Protein AF-A0A7R9WF39-F1 (afdb_monomer)

pLDDT: mean 88.87, std 10.2, range [50.66, 98.06]

Mean predicted aligned error: 10.52 Å

Solvent-accessible surface area (backbone atoms only — not comparable to full-atom values): 7631 Å² total; per-residue (Å²): 135,90,85,86,90,84,76,74,88,90,72,52,64,68,61,54,52,49,53,51,51,55,51,49,37,63,77,70,66,66,71,66,61,27,77,42,81,40,86,25,91,91,43,73,93,52,62,42,78,43,85,36,60,61,71,44,53,62,52,52,52,54,51,52,55,50,49,54,57,50,48,70,53,51,52,59,54,55,60,69,29,67,70,46,48,50,53,50,54,50,53,53,48,53,53,50,50,54,52,48,53,52,48,52,51,53,39,54,55,32,47,79,72,77,40,73,72,46,86,48,103,90,47,82,49,124

Secondary structure (DSSP, 8-state):
--------TTS-HHHHHHHHHHHHHHHTT--PPEEEEE--TT-TTSPEEEEE-TTHHHHHHHHHHHHHHHHHHHHHHHHHSHHHHHHHHHHHHHHHHHHHHHHHHHHHHHHHTT--PEEETTEEE-

Structure (mmCIF, N/CA/C/O backbone):
data_AF-A0A7R9WF39-F1
#
_entry.id   AF-A0A7R9WF39-F1
#
loop_
_atom_site.group_PDB
_atom_site.id
_atom_site.type_symbol
_atom_site.label_atom_id
_atom_site.label_alt_id
_atom_site.label_comp_id
_atom_site.label_asym_id
_atom_site.label_entity_id
_atom_site.label_seq_id
_atom_site.pdbx_PDB_ins_code
_atom_site.Cartn_x
_atom_site.Cartn_y
_atom_site.Cartn_z
_atom_site.occupancy
_atom_site.B_iso_or_equiv
_atom_site.auth_seq_id
_atom_site.auth_comp_id
_atom_site.auth_asym_id
_atom_site.auth_atom_id
_atom_site.pdbx_PDB_model_num
ATOM 1 N N . TYR A 1 1 ? 0.356 -8.500 -33.987 1.00 76.38 1 TYR A N 1
ATOM 2 C CA . TYR A 1 1 ? 0.816 -9.704 -34.710 1.00 76.38 1 TYR A CA 1
ATOM 3 C C . TYR A 1 1 ? 2.123 -10.169 -34.102 1.00 76.38 1 TYR A C 1
ATOM 5 O O . TYR A 1 1 ? 2.931 -9.317 -33.759 1.00 76.38 1 TYR A O 1
ATOM 13 N N . ASN A 1 2 ? 2.335 -11.477 -33.977 1.00 86.31 2 ASN A N 1
ATOM 14 C CA . ASN A 1 2 ? 3.637 -12.022 -33.591 1.00 86.31 2 ASN A CA 1
ATOM 15 C C . ASN A 1 2 ? 4.451 -12.268 -34.867 1.00 86.31 2 ASN A C 1
ATOM 17 O O . ASN A 1 2 ? 3.941 -12.882 -35.803 1.00 86.31 2 ASN A O 1
ATOM 21 N N . LEU A 1 3 ? 5.682 -11.756 -34.925 1.00 84.12 3 LEU A N 1
ATOM 22 C CA . LEU A 1 3 ? 6.575 -11.895 -36.078 1.00 84.12 3 LEU A CA 1
ATOM 23 C C . LEU A 1 3 ? 7.636 -12.953 -35.781 1.00 84.12 3 LEU A C 1
ATOM 25 O O . LEU A 1 3 ? 8.257 -12.936 -34.721 1.00 84.12 3 LEU A O 1
ATOM 29 N N . TYR A 1 4 ? 7.862 -13.848 -36.737 1.00 88.62 4 TYR A N 1
ATOM 30 C CA . TYR A 1 4 ? 8.912 -14.858 -36.671 1.00 88.62 4 TYR A CA 1
ATOM 31 C C . TYR A 1 4 ? 9.929 -14.614 -37.786 1.00 88.62 4 TYR A C 1
ATOM 33 O O . TYR A 1 4 ? 9.558 -14.429 -38.944 1.00 88.62 4 TYR A O 1
ATOM 41 N N . VAL A 1 5 ? 11.214 -14.579 -37.429 1.00 87.00 5 VAL A N 1
ATOM 42 C CA . VAL A 1 5 ? 12.301 -14.204 -38.344 1.00 87.00 5 VAL A CA 1
ATOM 43 C C . VAL A 1 5 ? 13.118 -15.440 -38.703 1.00 87.00 5 VAL A C 1
ATOM 45 O O . VAL A 1 5 ? 13.798 -16.021 -37.858 1.00 87.00 5 VAL A O 1
ATOM 48 N N . LEU A 1 6 ? 13.083 -15.810 -39.982 1.00 89.56 6 LEU A N 1
ATOM 49 C CA . LEU A 1 6 ? 13.834 -16.926 -40.554 1.00 89.56 6 LEU A CA 1
ATOM 50 C C . LEU A 1 6 ? 15.059 -16.435 -41.326 1.00 89.56 6 LEU A C 1
ATOM 52 O O . LEU A 1 6 ? 15.049 -15.370 -41.936 1.00 89.56 6 LEU A O 1
ATOM 56 N N . GLY A 1 7 ? 16.118 -17.239 -41.323 1.00 85.31 7 GLY A N 1
ATOM 57 C CA . GLY A 1 7 ? 17.279 -17.027 -42.182 1.00 85.31 7 GLY A CA 1
ATOM 58 C C . GLY A 1 7 ? 18.474 -17.893 -41.781 1.00 85.31 7 GLY A C 1
ATOM 59 O O . GLY A 1 7 ? 18.451 -18.493 -40.701 1.00 85.31 7 GLY A O 1
ATOM 60 N N . PRO A 1 8 ? 19.529 -17.940 -42.608 1.00 85.38 8 PRO A N 1
ATOM 61 C CA . PRO A 1 8 ? 20.731 -18.736 -42.354 1.00 85.38 8 PRO A CA 1
ATOM 62 C C . PRO A 1 8 ? 21.391 -18.471 -40.992 1.00 85.38 8 PRO A C 1
ATOM 64 O O . PRO A 1 8 ? 21.261 -17.391 -40.400 1.00 85.38 8 PRO A O 1
ATOM 67 N N . THR A 1 9 ? 22.098 -19.465 -40.462 1.00 83.69 9 THR A N 1
ATOM 68 C CA . THR A 1 9 ? 22.886 -19.335 -39.225 1.00 83.69 9 THR A CA 1
ATOM 69 C C . THR A 1 9 ? 24.076 -18.395 -39.450 1.00 83.69 9 THR A C 1
ATOM 71 O O . THR A 1 9 ? 24.636 -18.356 -40.539 1.00 83.69 9 THR A O 1
ATOM 74 N N . GLY A 1 10 ? 24.453 -17.609 -38.437 1.00 83.19 10 GLY A N 1
ATOM 75 C CA . GLY A 1 10 ? 25.642 -16.742 -38.493 1.00 83.19 10 GLY A CA 1
ATOM 76 C C . GLY A 1 10 ? 25.435 -15.323 -39.041 1.00 83.19 10 GLY A C 1
ATOM 77 O O . GLY A 1 10 ? 26.341 -14.510 -38.935 1.00 83.19 10 GLY A O 1
ATOM 78 N N . ILE A 1 11 ? 24.246 -14.964 -39.542 1.00 85.62 11 ILE A N 1
ATOM 79 C CA . ILE A 1 11 ? 23.993 -13.623 -40.124 1.00 85.62 11 ILE A CA 1
ATOM 80 C C . ILE A 1 11 ? 23.587 -12.538 -39.105 1.00 85.62 11 ILE A C 1
ATOM 82 O O . ILE A 1 11 ? 23.116 -11.472 -39.487 1.00 85.62 11 ILE A O 1
ATOM 86 N N . GLY A 1 12 ? 23.685 -12.811 -37.800 1.00 86.19 12 GLY A N 1
ATOM 87 C CA . GLY A 1 12 ? 23.363 -11.818 -36.765 1.00 86.19 12 GLY A CA 1
ATOM 88 C C . GLY A 1 12 ? 21.887 -11.391 -36.699 1.00 86.19 12 GLY A C 1
ATOM 89 O O . GLY A 1 12 ? 21.598 -10.271 -36.288 1.00 86.19 12 GLY A O 1
ATOM 90 N N . LYS A 1 13 ? 20.941 -12.268 -37.081 1.00 89.06 13 LYS A N 1
ATOM 91 C CA . LYS A 1 13 ? 19.488 -11.973 -37.137 1.00 89.06 13 LYS A CA 1
ATOM 92 C C . LYS A 1 13 ? 18.957 -11.274 -35.882 1.00 89.06 13 LYS A C 1
ATOM 94 O O . LYS A 1 13 ? 18.281 -10.258 -35.993 1.00 89.06 13 LYS A O 1
ATOM 99 N N . GLN A 1 14 ? 19.288 -11.803 -34.702 1.00 88.88 14 GLN A N 1
ATOM 100 C CA . GLN A 1 14 ? 18.849 -11.246 -33.421 1.00 88.88 14 GLN A CA 1
ATOM 101 C C . GLN A 1 14 ? 19.351 -9.811 -33.237 1.00 88.88 14 GLN A C 1
ATOM 103 O O . GLN A 1 14 ? 18.569 -8.926 -32.910 1.00 88.88 14 GLN A O 1
ATOM 108 N N . THR A 1 15 ? 20.632 -9.565 -33.515 1.00 91.69 15 THR A N 1
ATOM 109 C CA . THR A 1 15 ? 21.237 -8.234 -33.412 1.00 91.69 15 THR A CA 1
ATOM 110 C C . THR A 1 15 ? 20.591 -7.243 -34.378 1.00 91.69 15 THR A C 1
ATOM 112 O O . THR A 1 15 ? 20.330 -6.105 -34.000 1.00 91.69 15 THR A O 1
ATOM 115 N N . THR A 1 16 ? 20.304 -7.660 -35.614 1.00 90.62 16 THR A N 1
ATOM 116 C CA . THR A 1 16 ? 19.638 -6.810 -36.612 1.00 90.62 16 THR A CA 1
ATOM 117 C C . THR A 1 16 ? 18.220 -6.442 -36.180 1.00 90.62 16 THR A C 1
ATOM 119 O O . THR A 1 16 ? 17.853 -5.269 -36.230 1.00 90.62 16 THR A O 1
ATOM 122 N N . VAL A 1 17 ? 17.442 -7.420 -35.705 1.00 92.50 17 VAL A N 1
ATOM 123 C CA . VAL A 1 17 ? 16.078 -7.195 -35.199 1.00 92.50 17 VAL A CA 1
ATOM 124 C C . VAL A 1 17 ? 16.095 -6.276 -33.981 1.00 92.50 17 VAL A C 1
ATOM 126 O O . VAL A 1 17 ? 15.336 -5.314 -33.937 1.00 92.50 17 VAL A O 1
ATOM 129 N N . GLN A 1 18 ? 16.993 -6.516 -33.025 1.00 92.19 18 GLN A N 1
ATOM 130 C CA . GLN A 1 18 ? 17.121 -5.683 -31.833 1.00 92.19 18 GLN A CA 1
ATOM 131 C C . GLN A 1 18 ? 17.462 -4.230 -32.188 1.00 92.19 18 GLN A C 1
ATOM 133 O O . GLN A 1 18 ? 16.768 -3.321 -31.744 1.00 92.19 18 GLN A O 1
ATOM 138 N N . LYS A 1 19 ? 18.456 -4.000 -33.059 1.00 93.81 19 LYS A N 1
ATOM 139 C CA . LYS A 1 19 ? 18.819 -2.647 -33.521 1.00 93.81 19 LYS A CA 1
ATOM 140 C C . LYS A 1 19 ? 17.654 -1.934 -34.204 1.00 93.81 19 LYS A C 1
ATOM 142 O O . LYS A 1 19 ? 17.463 -0.737 -33.998 1.00 93.81 19 LYS A O 1
ATOM 147 N N . TYR A 1 20 ? 16.888 -2.656 -35.020 1.00 92.50 20 TYR A N 1
ATOM 148 C CA . TYR A 1 20 ? 15.705 -2.104 -35.673 1.00 92.50 20 TYR A CA 1
ATOM 149 C C . TYR A 1 20 ? 14.635 -1.698 -34.650 1.00 92.50 20 TYR A C 1
ATOM 151 O O . TYR A 1 20 ? 14.144 -0.572 -34.703 1.00 92.50 20 TYR A O 1
ATOM 159 N N . LEU A 1 21 ? 14.316 -2.578 -33.694 1.00 91.81 21 LEU A N 1
ATOM 160 C CA . LEU A 1 21 ? 13.325 -2.311 -32.647 1.00 91.81 21 LEU A CA 1
ATOM 161 C C . LEU A 1 21 ? 13.747 -1.156 -31.734 1.00 91.81 21 LEU A C 1
ATOM 163 O O . LEU A 1 21 ? 12.932 -0.291 -31.436 1.00 91.81 21 LEU A O 1
ATOM 167 N N . GLU A 1 22 ? 15.018 -1.095 -31.335 1.00 92.12 22 GLU A N 1
ATOM 168 C CA . GLU A 1 22 ? 15.558 -0.001 -30.520 1.00 92.12 22 GLU A CA 1
ATOM 169 C C . GLU A 1 22 ? 15.494 1.342 -31.252 1.00 92.12 22 GLU A C 1
ATOM 171 O O . GLU A 1 22 ? 15.107 2.352 -30.661 1.00 92.12 22 GLU A O 1
ATOM 176 N N . LYS A 1 23 ? 15.851 1.365 -32.543 1.00 94.06 23 LYS A N 1
ATOM 177 C CA . LYS A 1 23 ? 15.735 2.564 -33.379 1.00 94.06 23 LYS A CA 1
ATOM 178 C C . LYS A 1 23 ? 14.276 3.010 -33.479 1.00 94.06 23 LYS A C 1
ATOM 180 O O . LYS A 1 23 ? 13.974 4.166 -33.201 1.00 94.06 23 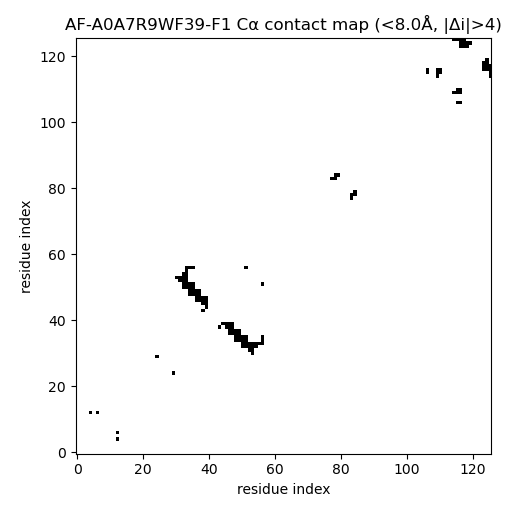LYS A O 1
ATOM 185 N N . HIS A 1 24 ? 13.379 2.083 -33.802 1.00 92.06 24 HIS A N 1
ATOM 186 C CA . HIS A 1 24 ? 11.954 2.360 -33.929 1.00 92.06 24 HIS A CA 1
ATOM 187 C C . HIS A 1 24 ? 11.340 2.869 -32.616 1.00 92.06 24 HIS A C 1
ATOM 189 O O . HIS A 1 24 ? 10.583 3.836 -32.629 1.00 92.06 24 HIS A O 1
ATOM 195 N N . ALA A 1 25 ? 11.687 2.266 -31.477 1.00 90.25 25 ALA A N 1
ATOM 196 C CA . ALA A 1 25 ? 11.199 2.695 -30.169 1.00 90.25 25 ALA A CA 1
ATOM 197 C C . ALA A 1 25 ? 11.624 4.136 -29.842 1.00 90.25 25 ALA A C 1
ATOM 199 O O . ALA A 1 25 ? 10.806 4.920 -29.362 1.00 90.25 25 ALA A O 1
ATOM 200 N N . LYS A 1 26 ? 12.878 4.500 -30.151 1.00 90.31 26 LYS A N 1
ATOM 201 C CA . LYS A 1 26 ? 13.397 5.863 -29.957 1.00 90.31 26 LYS A CA 1
ATOM 202 C C . LYS A 1 26 ? 12.700 6.880 -30.859 1.00 90.31 26 LYS A C 1
ATOM 204 O O . LYS A 1 26 ? 12.312 7.938 -30.381 1.00 90.31 26 LYS A O 1
ATOM 209 N N . GLU A 1 27 ? 12.535 6.561 -32.141 1.00 94.00 27 GLU A N 1
ATOM 210 C CA . GLU A 1 27 ? 11.944 7.474 -33.130 1.00 94.00 27 GLU A CA 1
ATOM 211 C C . GLU A 1 27 ? 10.459 7.751 -32.873 1.00 94.00 27 GLU A C 1
ATOM 213 O O . GLU A 1 27 ? 9.991 8.855 -33.131 1.00 94.00 27 GLU A O 1
ATOM 218 N N . ASN A 1 28 ? 9.727 6.778 -32.325 1.00 91.06 28 ASN A N 1
ATOM 219 C CA . ASN A 1 28 ? 8.294 6.910 -32.056 1.00 91.06 28 ASN A CA 1
ATOM 220 C C . ASN A 1 28 ? 7.976 7.301 -30.604 1.00 91.06 28 ASN A C 1
ATOM 222 O O . ASN A 1 28 ? 6.810 7.295 -30.217 1.00 91.06 28 ASN A O 1
ATOM 226 N N . GLY A 1 29 ? 8.992 7.616 -29.790 1.00 83.94 29 GLY A N 1
ATOM 227 C CA . GLY A 1 29 ? 8.796 8.035 -28.400 1.00 83.94 29 GLY A CA 1
ATOM 228 C C . GLY A 1 29 ? 8.099 6.980 -27.537 1.00 83.94 29 GLY A C 1
ATOM 229 O O . GLY A 1 29 ? 7.290 7.326 -26.677 1.00 83.94 29 GLY A O 1
ATOM 230 N N . TYR A 1 30 ? 8.367 5.693 -27.778 1.00 83.56 30 TYR A N 1
ATOM 231 C CA . TYR A 1 30 ? 7.707 4.615 -27.046 1.00 83.56 30 TYR A CA 1
ATOM 232 C C . TYR A 1 30 ? 8.115 4.639 -25.568 1.00 83.56 30 TYR A C 1
ATOM 234 O O . TYR A 1 30 ? 9.267 4.371 -25.226 1.00 83.56 30 TYR A O 1
ATOM 242 N N . SER A 1 31 ? 7.152 4.935 -24.697 1.00 87.50 31 SER A N 1
ATOM 243 C CA . SER A 1 31 ? 7.327 4.967 -23.246 1.00 87.50 31 SER A CA 1
ATOM 244 C C . SER A 1 31 ? 6.470 3.864 -22.621 1.00 87.50 31 SER A C 1
ATOM 246 O O . SER A 1 31 ? 5.252 4.037 -22.505 1.00 87.50 31 SER A O 1
ATOM 248 N N . PRO A 1 32 ? 7.048 2.688 -22.306 1.00 89.25 32 PRO A N 1
ATOM 249 C CA 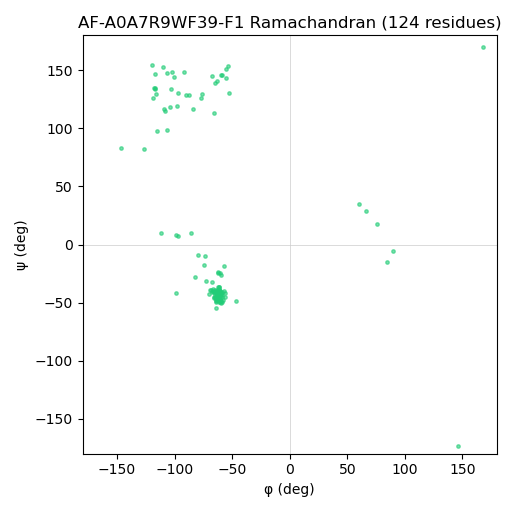. PRO A 1 32 ? 6.276 1.585 -21.755 1.00 89.25 32 PRO A CA 1
ATOM 250 C C . PRO A 1 32 ? 5.728 1.953 -20.377 1.00 89.25 32 PRO A C 1
ATOM 252 O O . PRO A 1 32 ? 6.431 2.533 -19.554 1.00 89.25 32 PRO A O 1
ATOM 255 N N . SER A 1 33 ? 4.476 1.578 -20.125 1.00 94.94 33 SER A N 1
ATOM 256 C CA . SER A 1 33 ? 3.892 1.644 -18.788 1.00 94.94 33 SER A CA 1
ATOM 257 C C . SER A 1 33 ? 4.693 0.805 -17.794 1.00 94.94 33 SER A C 1
ATOM 259 O O . SER A 1 33 ? 5.172 -0.281 -18.135 1.00 94.94 33 SER A O 1
ATOM 261 N N . ASP A 1 34 ? 4.750 1.271 -16.552 1.00 95.38 34 ASP A N 1
ATOM 262 C CA . ASP A 1 34 ? 5.212 0.458 -15.436 1.00 95.38 34 ASP A CA 1
ATOM 263 C C . ASP A 1 34 ? 4.091 -0.514 -15.052 1.00 95.38 34 ASP A C 1
ATOM 265 O O . ASP A 1 34 ? 2.939 -0.117 -14.865 1.00 95.38 34 ASP A O 1
ATOM 269 N N . TRP A 1 35 ? 4.422 -1.796 -14.940 1.00 95.38 35 TRP A N 1
ATOM 270 C CA . TRP A 1 35 ? 3.488 -2.829 -14.499 1.00 95.38 35 TRP A CA 1
ATOM 271 C C . TRP A 1 35 ? 3.889 -3.297 -13.108 1.00 95.38 35 TRP A C 1
ATOM 273 O O . TRP A 1 35 ? 4.973 -3.853 -12.924 1.00 95.38 35 TRP A O 1
ATOM 283 N N . CYS A 1 36 ? 3.015 -3.075 -12.132 1.00 95.25 36 CYS A N 1
ATOM 284 C CA . CYS A 1 36 ? 3.284 -3.373 -10.729 1.00 95.25 36 CYS A CA 1
ATOM 285 C C . CYS A 1 36 ? 2.314 -4.431 -10.215 1.00 95.25 36 CYS A C 1
ATOM 287 O O . CYS A 1 36 ? 1.107 -4.314 -10.419 1.00 95.25 36 CYS A O 1
ATOM 289 N N . TYR A 1 37 ? 2.826 -5.436 -9.508 1.00 94.94 37 TYR A N 1
ATOM 290 C CA . TYR A 1 37 ? 1.983 -6.334 -8.726 1.00 94.94 37 TYR A CA 1
ATOM 291 C C . TYR A 1 37 ? 1.762 -5.744 -7.339 1.00 94.94 37 TYR A C 1
ATOM 293 O O . TYR A 1 37 ? 2.718 -5.397 -6.651 1.00 94.94 37 TYR A O 1
ATOM 301 N N . VAL A 1 38 ? 0.502 -5.655 -6.930 1.00 94.81 38 VAL A N 1
ATOM 302 C CA . VAL A 1 38 ? 0.103 -5.213 -5.596 1.00 94.81 38 VAL A CA 1
ATOM 303 C C . VAL A 1 38 ? -0.608 -6.335 -4.862 1.00 94.81 38 VAL A C 1
ATOM 305 O O . VAL A 1 38 ? -1.312 -7.159 -5.461 1.00 94.81 38 VAL A O 1
ATOM 308 N N . ASN A 1 39 ? -0.419 -6.363 -3.544 1.00 94.56 39 ASN A N 1
ATOM 309 C CA . ASN A 1 39 ? -1.080 -7.345 -2.707 1.00 94.56 39 ASN A CA 1
ATOM 310 C C . ASN A 1 39 ? -2.601 -7.167 -2.768 1.00 94.56 39 ASN A C 1
ATOM 312 O O . ASN A 1 39 ? -3.127 -6.052 -2.765 1.00 94.56 39 ASN A O 1
ATOM 316 N N . ASN A 1 40 ? -3.313 -8.284 -2.797 1.00 96.44 40 ASN A N 1
ATOM 317 C CA . ASN A 1 40 ? -4.761 -8.303 -2.794 1.00 96.44 40 ASN A CA 1
ATOM 318 C C . ASN A 1 40 ? -5.257 -8.765 -1.425 1.00 96.44 40 ASN A C 1
ATOM 320 O O . ASN A 1 40 ? -5.330 -9.958 -1.155 1.00 96.44 40 ASN A O 1
ATOM 324 N N . PHE A 1 41 ? -5.640 -7.816 -0.572 1.00 94.62 41 PHE A N 1
ATOM 325 C CA . PHE A 1 41 ? -6.069 -8.110 0.799 1.00 94.62 41 PHE A CA 1
ATOM 326 C C . PHE A 1 41 ? -7.300 -9.026 0.889 1.00 94.62 41 PHE A C 1
ATOM 328 O O . PHE A 1 41 ? -7.459 -9.725 1.882 1.00 94.62 41 PHE A O 1
ATOM 335 N N . ALA A 1 42 ? -8.149 -9.065 -0.145 1.00 96.44 42 ALA A N 1
ATOM 336 C CA . ALA A 1 42 ? -9.315 -9.949 -0.177 1.00 96.44 42 ALA A CA 1
ATOM 337 C C . ALA A 1 42 ? -8.970 -11.386 -0.609 1.00 96.44 42 ALA A C 1
ATOM 339 O O . ALA A 1 42 ? -9.674 -12.325 -0.256 1.00 96.44 42 ALA A O 1
ATOM 340 N N . THR A 1 43 ? -7.923 -11.560 -1.418 1.00 96.38 43 THR A N 1
ATOM 341 C CA . THR A 1 43 ? -7.477 -12.861 -1.953 1.00 96.38 43 THR A CA 1
ATOM 342 C C . THR A 1 43 ? -5.949 -12.850 -2.091 1.00 96.38 43 THR A C 1
ATOM 344 O O . THR A 1 43 ? -5.438 -12.542 -3.171 1.00 96.38 43 THR A O 1
ATOM 347 N N . PRO A 1 44 ? -5.204 -13.133 -1.001 1.00 93.88 44 PRO A N 1
ATOM 348 C CA . PRO A 1 44 ? -3.745 -12.971 -0.956 1.00 93.88 44 PRO A CA 1
ATOM 349 C C . PRO A 1 44 ? -2.967 -13.855 -1.940 1.00 93.88 44 PRO A C 1
ATOM 351 O O . PRO A 1 44 ? -1.865 -13.509 -2.352 1.00 93.88 44 PRO A O 1
ATOM 354 N N . ASP A 1 45 ? -3.548 -14.981 -2.352 1.00 95.38 45 ASP A N 1
ATOM 355 C CA . ASP A 1 45 ? -3.009 -15.891 -3.366 1.00 95.38 45 ASP A CA 1
ATOM 356 C C . ASP A 1 45 ? -3.118 -15.335 -4.800 1.00 95.38 45 ASP A C 1
ATOM 358 O O . ASP A 1 45 ? -2.539 -15.894 -5.732 1.00 95.38 45 ASP A O 1
ATOM 362 N N . LYS A 1 46 ? -3.853 -14.232 -4.992 1.00 95.19 46 LYS A N 1
ATOM 363 C CA . LYS A 1 46 ? -4.130 -13.620 -6.298 1.00 95.19 46 LYS A CA 1
ATOM 364 C C . LYS A 1 46 ? -3.747 -12.140 -6.296 1.00 95.19 46 LYS A C 1
ATOM 366 O O . LYS A 1 46 ? -4.629 -11.287 -6.125 1.00 95.19 46 LYS A O 1
ATOM 371 N N . PRO A 1 47 ? -2.458 -11.810 -6.502 1.00 95.38 47 PRO A N 1
ATOM 372 C CA . PRO A 1 47 ? -2.019 -10.424 -6.597 1.00 95.38 47 PRO A CA 1
ATOM 373 C C . PRO A 1 47 ? -2.725 -9.711 -7.754 1.00 95.38 47 PRO A C 1
ATOM 375 O O . PRO A 1 47 ? -3.013 -10.304 -8.797 1.00 95.38 47 PRO A O 1
ATOM 378 N N . LYS A 1 48 ? -2.999 -8.420 -7.573 1.00 95.94 48 LYS A N 1
ATOM 379 C CA . LYS A 1 48 ? -3.558 -7.569 -8.630 1.00 95.94 48 LYS A CA 1
ATOM 380 C C . LYS A 1 48 ? -2.418 -6.900 -9.381 1.00 95.94 48 LYS A C 1
ATOM 382 O O . LYS A 1 48 ? -1.383 -6.609 -8.791 1.00 95.94 48 LYS A O 1
ATOM 387 N N . PHE A 1 49 ? -2.606 -6.640 -10.669 1.00 95.00 49 PHE A N 1
ATOM 388 C CA . PHE A 1 49 ? -1.669 -5.827 -11.436 1.00 95.00 49 PHE A CA 1
ATOM 389 C C . PHE A 1 49 ? -2.204 -4.401 -11.579 1.00 95.00 49 PHE A C 1
ATOM 391 O O . PHE A 1 49 ? -3.407 -4.190 -11.729 1.00 95.00 49 PHE A O 1
ATOM 398 N N . LEU A 1 50 ? -1.295 -3.435 -11.549 1.00 95.06 50 LEU A N 1
ATOM 399 C CA . LEU A 1 50 ? -1.545 -2.036 -11.859 1.00 95.06 50 LEU A CA 1
ATOM 400 C C . LEU A 1 50 ? -0.725 -1.657 -13.087 1.00 95.06 50 LEU A C 1
ATOM 402 O O . LEU A 1 50 ? 0.459 -1.985 -13.169 1.00 95.06 50 LEU A O 1
ATOM 406 N N . GLN A 1 51 ? -1.363 -0.958 -14.020 1.00 96.56 51 GLN A N 1
ATOM 407 C CA . GLN A 1 51 ? -0.691 -0.296 -15.128 1.00 96.56 51 GLN A CA 1
ATOM 408 C C . GLN A 1 51 ? -0.505 1.172 -14.761 1.00 96.56 51 GLN A C 1
ATOM 410 O O . GLN A 1 51 ? -1.483 1.885 -14.537 1.00 96.56 51 GLN A O 1
ATOM 415 N N . LEU A 1 52 ? 0.740 1.624 -14.707 1.00 95.75 52 LEU A N 1
ATOM 416 C CA . LEU A 1 52 ? 1.100 2.981 -14.324 1.00 95.75 52 LEU A CA 1
ATOM 417 C C . LEU A 1 52 ? 1.833 3.683 -15.475 1.00 95.75 52 LEU A C 1
ATOM 419 O O . LEU A 1 52 ? 2.454 3.024 -16.315 1.00 95.75 52 LEU A O 1
ATOM 423 N N . PRO A 1 53 ? 1.793 5.024 -15.542 1.00 95.06 53 PRO A N 1
ATOM 424 C CA . PRO A 1 53 ? 2.677 5.768 -16.430 1.00 95.06 53 PRO A CA 1
ATOM 425 C C . PRO A 1 53 ? 4.148 5.423 -16.161 1.00 95.06 53 PRO A C 1
ATOM 427 O O . PRO A 1 53 ? 4.517 5.076 -15.039 1.00 95.06 53 PRO A O 1
ATOM 430 N N . ALA A 1 54 ? 4.985 5.525 -17.191 1.00 93.56 54 ALA A N 1
ATOM 431 C CA . ALA A 1 54 ? 6.404 5.201 -17.089 1.00 93.56 54 ALA A CA 1
ATOM 432 C C . ALA A 1 54 ? 7.081 5.953 -15.929 1.00 93.56 54 ALA A C 1
ATOM 434 O O . ALA A 1 54 ? 6.947 7.172 -15.804 1.00 93.56 54 ALA A O 1
ATOM 435 N N . GLY A 1 55 ? 7.815 5.223 -15.091 1.00 92.25 55 GLY A N 1
ATOM 436 C CA . GLY A 1 55 ? 8.531 5.754 -13.931 1.00 92.25 55 GLY A CA 1
ATOM 437 C C . GLY A 1 55 ? 7.697 5.903 -12.652 1.00 92.25 55 GLY A C 1
ATOM 438 O O . GLY A 1 55 ? 8.283 6.036 -11.577 1.00 92.25 55 GLY A O 1
ATOM 439 N N . MET A 1 56 ? 6.363 5.840 -12.725 1.00 96.12 56 MET A N 1
ATOM 440 C CA . MET A 1 56 ? 5.489 5.992 -11.554 1.00 96.12 56 MET A CA 1
ATOM 441 C C . MET A 1 56 ? 5.480 4.766 -10.638 1.00 96.12 56 MET A C 1
ATOM 443 O O . MET A 1 56 ? 5.101 4.890 -9.477 1.00 96.12 56 MET A O 1
ATOM 447 N N . GLY A 1 57 ? 5.922 3.595 -11.102 1.00 95.69 57 GLY A N 1
ATOM 448 C CA . GLY A 1 57 ? 6.002 2.400 -10.261 1.00 95.69 57 GLY A CA 1
ATOM 449 C C . GLY A 1 57 ? 6.968 2.570 -9.088 1.00 95.69 57 GLY A C 1
ATOM 450 O O . 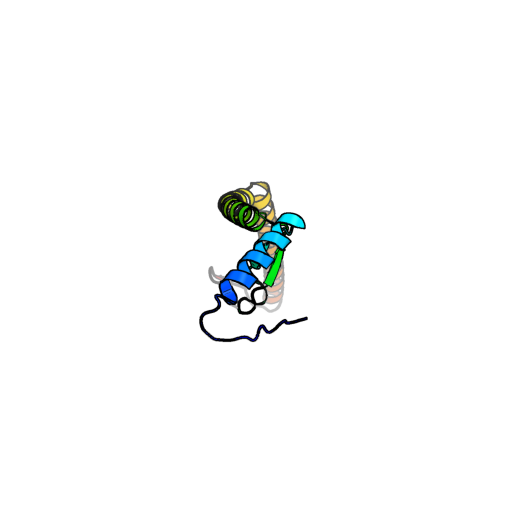GLY A 1 57 ? 6.686 2.125 -7.978 1.00 95.69 57 GLY A O 1
ATOM 451 N N . LYS A 1 58 ? 8.083 3.279 -9.306 1.00 95.31 58 LYS A N 1
ATOM 452 C CA . LYS A 1 58 ? 9.044 3.601 -8.238 1.00 95.31 58 LYS A CA 1
ATOM 453 C C . LYS A 1 58 ? 8.479 4.609 -7.246 1.00 95.31 58 LYS A C 1
ATOM 455 O O . LYS A 1 58 ? 8.658 4.431 -6.047 1.00 95.31 58 LYS A O 1
ATOM 460 N N . THR A 1 59 ? 7.797 5.636 -7.750 1.00 96.50 59 THR A N 1
ATOM 461 C CA . THR A 1 59 ? 7.126 6.639 -6.917 1.00 96.50 59 THR A CA 1
ATOM 462 C C . THR A 1 59 ? 6.079 5.979 -6.029 1.00 96.50 59 THR A C 1
ATOM 464 O O . THR A 1 59 ? 6.153 6.119 -4.818 1.00 96.50 59 THR A O 1
ATOM 467 N N . LEU A 1 60 ? 5.201 5.149 -6.605 1.00 96.50 60 LEU A N 1
ATOM 468 C CA . LEU A 1 60 ? 4.195 4.412 -5.843 1.00 96.50 60 LEU A CA 1
ATOM 469 C C . LEU A 1 60 ? 4.822 3.543 -4.743 1.00 96.50 60 LEU A C 1
ATOM 471 O O . LEU A 1 60 ? 4.297 3.495 -3.637 1.00 96.50 60 LEU A O 1
ATOM 475 N N . SER A 1 61 ? 5.934 2.859 -5.033 1.00 95.88 61 SER A N 1
ATOM 476 C CA . SER A 1 61 ? 6.638 2.049 -4.030 1.00 95.88 61 SER A CA 1
ATOM 477 C C . SER A 1 61 ? 7.102 2.894 -2.843 1.00 95.88 61 SER A C 1
ATOM 479 O O . SER A 1 61 ? 6.843 2.528 -1.701 1.00 95.88 61 SER A O 1
ATOM 481 N N . ALA A 1 62 ? 7.747 4.033 -3.113 1.00 97.56 62 ALA A 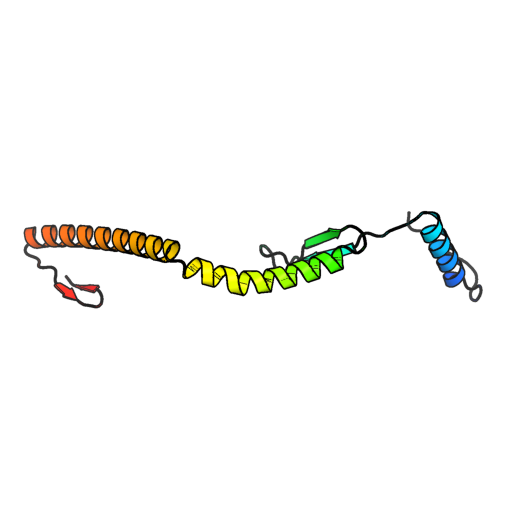N 1
ATOM 482 C CA . ALA A 1 62 ? 8.236 4.934 -2.073 1.00 97.56 62 ALA A CA 1
ATOM 483 C C . ALA A 1 62 ? 7.085 5.560 -1.266 1.00 97.56 62 ALA A C 1
ATOM 485 O O . ALA A 1 62 ? 7.155 5.623 -0.041 1.00 97.56 62 ALA A O 1
ATOM 486 N N . ASP A 1 63 ? 6.003 5.960 -1.938 1.00 97.19 63 ASP A N 1
ATOM 487 C CA . ASP A 1 63 ? 4.825 6.539 -1.289 1.00 97.19 63 ASP A CA 1
ATOM 488 C C . ASP A 1 63 ? 4.142 5.526 -0.359 1.00 97.19 63 ASP A C 1
ATOM 490 O O . ASP A 1 63 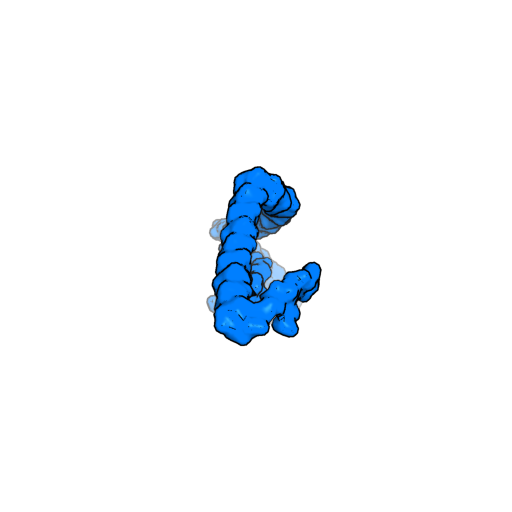? 3.719 5.876 0.740 1.00 97.19 63 ASP A O 1
ATOM 494 N N . VAL A 1 64 ? 4.054 4.254 -0.769 1.00 96.56 64 VAL A N 1
ATOM 495 C CA . VAL A 1 64 ? 3.492 3.180 0.066 1.00 96.56 64 VAL A CA 1
ATOM 496 C C . VAL A 1 64 ? 4.380 2.892 1.276 1.00 96.56 64 VAL A C 1
ATOM 498 O O . VAL A 1 64 ? 3.855 2.693 2.370 1.00 96.56 64 VAL A O 1
ATOM 501 N N . GLU A 1 65 ? 5.704 2.883 1.113 1.00 97.25 65 GLU A N 1
ATOM 502 C CA . GLU A 1 65 ? 6.639 2.732 2.235 1.00 97.25 65 GLU A CA 1
ATOM 503 C C . GLU A 1 65 ? 6.474 3.866 3.252 1.00 97.25 65 GLU A C 1
ATOM 505 O O . GLU A 1 65 ? 6.312 3.598 4.444 1.00 97.25 65 GLU A O 1
ATOM 510 N N . GLN A 1 66 ? 6.420 5.117 2.787 1.00 98.06 66 GLN A N 1
ATOM 511 C CA . GLN A 1 66 ? 6.204 6.268 3.662 1.00 98.06 66 GLN A CA 1
ATOM 512 C C . GLN A 1 66 ? 4.838 6.207 4.354 1.00 98.06 66 GLN A C 1
ATOM 514 O O . GLN A 1 66 ? 4.752 6.398 5.564 1.00 98.06 66 GLN A O 1
ATOM 519 N N . LEU A 1 67 ? 3.779 5.861 3.617 1.00 97.56 67 LEU A N 1
ATOM 520 C CA . LEU A 1 67 ? 2.436 5.704 4.171 1.00 97.56 67 LEU A CA 1
ATOM 521 C C . LEU A 1 67 ? 2.401 4.669 5.302 1.00 97.56 67 LEU A C 1
ATOM 523 O O . LEU A 1 67 ? 1.710 4.868 6.299 1.00 97.56 67 LEU A O 1
ATOM 527 N N . ILE A 1 68 ? 3.132 3.560 5.165 1.00 96.88 68 ILE A N 1
ATOM 528 C CA . ILE A 1 68 ? 3.218 2.538 6.213 1.00 96.88 68 ILE A CA 1
ATOM 529 C C . ILE A 1 68 ? 3.864 3.115 7.479 1.00 96.88 68 ILE A C 1
ATOM 531 O O . ILE A 1 68 ? 3.364 2.859 8.576 1.00 96.88 68 ILE A O 1
ATOM 535 N N . GLU A 1 69 ? 4.940 3.892 7.349 1.00 97.81 69 GLU A N 1
ATOM 536 C CA . GLU A 1 69 ? 5.584 4.548 8.495 1.00 97.81 69 GLU A CA 1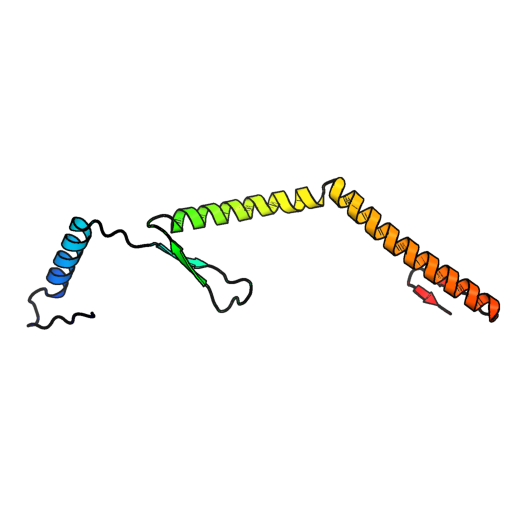
ATOM 537 C C . GLU A 1 69 ? 4.679 5.603 9.144 1.00 97.81 69 GLU A C 1
ATOM 539 O O . GLU A 1 69 ? 4.550 5.639 10.371 1.00 97.81 69 GLU A O 1
ATOM 544 N N . ASP A 1 70 ? 3.965 6.389 8.342 1.00 97.56 70 ASP A N 1
ATOM 545 C CA . ASP A 1 70 ? 3.026 7.394 8.841 1.00 97.56 70 ASP A CA 1
ATOM 546 C C . ASP A 1 70 ? 1.883 6.731 9.624 1.00 97.56 70 ASP A C 1
ATOM 548 O O . ASP A 1 70 ? 1.579 7.119 10.753 1.00 97.56 70 ASP A O 1
ATOM 552 N N . ILE A 1 71 ? 1.292 5.663 9.079 1.00 97.19 71 ILE A N 1
ATOM 553 C CA . ILE A 1 71 ? 0.193 4.920 9.711 1.00 97.19 71 ILE A CA 1
ATOM 554 C C . ILE A 1 71 ? 0.612 4.312 11.056 1.00 97.19 71 ILE A C 1
ATOM 556 O O . ILE A 1 71 ? -0.182 4.326 12.002 1.00 97.19 71 ILE A O 1
ATOM 560 N N . LYS A 1 72 ? 1.851 3.813 11.175 1.00 96.25 72 LYS A N 1
ATOM 561 C CA . LYS A 1 72 ? 2.378 3.254 12.434 1.00 96.25 72 LYS A CA 1
ATOM 562 C C . LYS A 1 72 ? 2.379 4.265 13.579 1.00 96.25 72 LYS A C 1
ATOM 564 O O . LYS A 1 72 ? 2.318 3.852 14.732 1.00 96.25 72 LYS A O 1
ATOM 569 N N . THR A 1 73 ? 2.446 5.561 13.276 1.00 95.69 73 THR A N 1
ATOM 570 C CA . THR A 1 73 ? 2.421 6.630 14.285 1.00 95.69 73 THR A CA 1
ATOM 571 C C . THR A 1 73 ? 1.033 7.249 14.433 1.00 95.69 73 THR A C 1
ATOM 573 O O . THR A 1 73 ? 0.563 7.459 15.552 1.00 95.69 73 THR A O 1
ATOM 576 N N . ALA A 1 74 ? 0.339 7.478 13.317 1.00 95.62 74 ALA A N 1
ATOM 577 C CA . ALA A 1 74 ? -0.956 8.140 13.292 1.00 95.62 74 ALA A CA 1
ATOM 578 C C . ALA A 1 74 ? -2.067 7.302 13.942 1.00 95.62 74 ALA A C 1
ATOM 580 O O . ALA A 1 74 ? -2.900 7.863 14.653 1.00 95.62 74 ALA A O 1
ATOM 581 N N . ILE A 1 75 ? -2.086 5.975 13.737 1.00 94.94 75 ILE A N 1
ATOM 582 C CA . ILE A 1 75 ? -3.126 5.113 14.324 1.00 94.94 75 ILE A CA 1
ATOM 583 C C . ILE A 1 75 ? -3.058 5.118 15.859 1.00 94.94 75 ILE A C 1
ATOM 585 O O . ILE A 1 75 ? -4.078 5.442 16.470 1.00 94.94 75 ILE A O 1
ATOM 589 N N . PRO A 1 76 ? -1.916 4.810 16.510 1.00 95.12 76 PRO A N 1
ATOM 590 C CA . PRO A 1 76 ? -1.835 4.867 17.969 1.00 95.12 76 PRO A CA 1
ATOM 591 C C . PRO A 1 76 ? -2.205 6.242 18.525 1.00 95.12 76 PRO A C 1
ATOM 593 O O . PRO A 1 76 ? -3.028 6.328 19.430 1.00 95.12 76 PRO A O 1
ATOM 596 N N . ALA A 1 77 ? -1.694 7.322 17.924 1.00 94.25 77 ALA A N 1
ATOM 597 C CA . ALA A 1 77 ? -2.006 8.681 18.361 1.00 94.25 77 ALA A CA 1
ATOM 598 C C . ALA A 1 77 ? -3.511 9.002 18.274 1.00 94.25 77 ALA A C 1
ATOM 600 O O . ALA A 1 77 ? -4.068 9.631 19.174 1.00 94.25 77 ALA A O 1
ATOM 601 N N . ALA A 1 78 ? -4.190 8.550 17.216 1.00 92.62 78 ALA A N 1
ATOM 602 C CA . ALA A 1 78 ? -5.632 8.725 17.071 1.00 92.62 78 ALA A CA 1
ATOM 603 C C . ALA A 1 78 ? -6.424 7.923 18.118 1.00 92.62 78 ALA A C 1
ATOM 605 O O . ALA A 1 78 ? 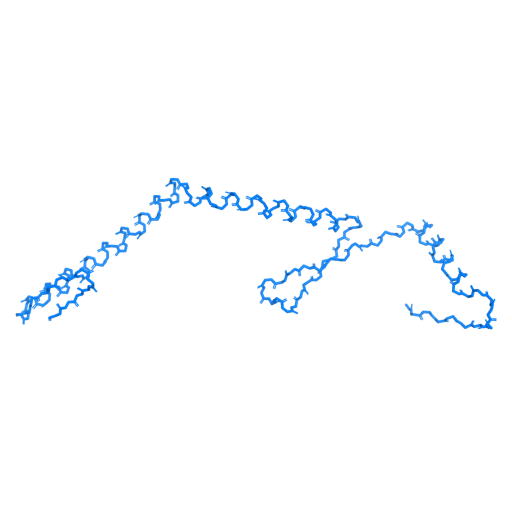-7.414 8.426 18.652 1.00 92.62 78 ALA A O 1
ATOM 606 N N . LEU A 1 79 ? -5.981 6.706 18.449 1.00 91.69 79 LEU A N 1
ATOM 607 C CA . LEU A 1 79 ? -6.615 5.863 19.470 1.00 91.69 79 LEU A CA 1
ATOM 608 C C . LEU A 1 79 ? -6.365 6.371 20.899 1.00 91.69 79 LE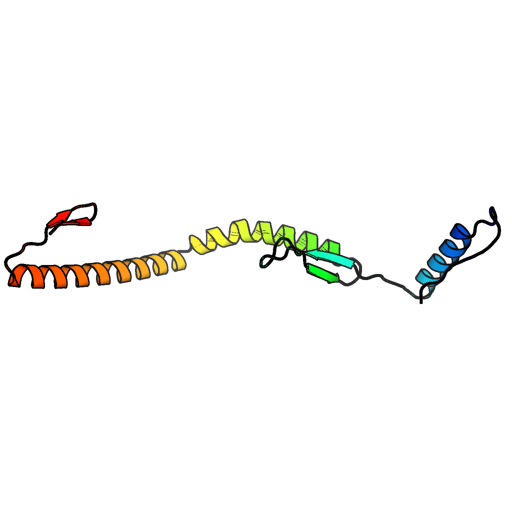U A C 1
ATOM 610 O O . LEU A 1 79 ? -7.224 6.233 21.764 1.00 91.69 79 LEU A O 1
ATOM 614 N N . GLU A 1 80 ? -5.222 7.004 21.154 1.00 90.81 80 GLU A N 1
ATOM 615 C CA . GLU A 1 80 ? -4.896 7.619 22.448 1.00 90.81 80 GLU A CA 1
ATOM 616 C C . GLU A 1 80 ? -5.547 8.997 22.645 1.00 90.81 80 GLU A C 1
ATOM 618 O O . GLU A 1 80 ? -5.527 9.556 23.753 1.00 90.81 80 GLU A O 1
ATOM 623 N N . SER A 1 81 ? -6.155 9.546 21.589 1.00 92.81 81 SER A N 1
ATOM 624 C CA . SER A 1 81 ? -6.849 10.827 21.653 1.00 92.81 81 SER A CA 1
ATOM 625 C C . SER A 1 81 ? -7.920 10.826 22.746 1.00 92.81 81 SER A C 1
ATOM 627 O O . SER A 1 81 ? -8.596 9.829 23.017 1.00 92.81 81 SER A O 1
ATOM 629 N N . GLU A 1 82 ? -8.065 11.967 23.414 1.00 90.88 82 GLU A N 1
ATOM 630 C CA . GLU A 1 82 ? -9.062 12.130 24.473 1.00 90.88 82 GLU A CA 1
ATOM 631 C C . GLU A 1 82 ? -10.487 11.937 23.939 1.00 90.88 82 GLU A C 1
ATOM 633 O O . GLU A 1 82 ? -11.306 11.299 24.591 1.00 90.88 82 GLU A O 1
ATOM 638 N N . GLU A 1 83 ? -10.757 12.386 22.710 1.00 91.62 83 GLU A N 1
ATOM 639 C CA . GLU A 1 83 ? -12.031 12.153 22.026 1.00 91.62 83 GLU A CA 1
ATOM 640 C C . GLU A 1 83 ? -12.338 10.656 21.880 1.00 91.62 83 GLU A C 1
ATOM 642 O O . GLU A 1 83 ? -13.442 10.220 22.209 1.00 91.62 83 GLU A O 1
ATOM 647 N N . HIS A 1 84 ? -11.368 9.855 21.420 1.00 91.88 84 HIS A N 1
ATOM 648 C CA . HIS A 1 84 ? -11.561 8.415 21.263 1.00 91.88 84 HIS A CA 1
ATOM 649 C C . HIS A 1 84 ? -11.777 7.724 22.614 1.00 91.88 84 HIS A C 1
ATOM 651 O O . HIS A 1 84 ? -12.717 6.942 22.758 1.00 91.88 84 HIS A O 1
ATOM 657 N N . ARG A 1 85 ? -10.965 8.060 23.626 1.00 91.19 85 ARG A N 1
ATOM 658 C CA . ARG A 1 85 ? -11.107 7.512 24.986 1.00 91.19 85 ARG A CA 1
ATOM 659 C C . ARG A 1 85 ? -12.445 7.872 25.626 1.00 91.19 85 ARG A C 1
ATOM 661 O O . ARG A 1 85 ? -13.048 7.025 26.276 1.00 91.19 85 ARG A O 1
ATOM 668 N N . ASN A 1 86 ? -12.933 9.093 25.425 1.00 93.06 86 ASN A N 1
ATOM 669 C CA . ASN A 1 86 ? -14.229 9.512 25.951 1.00 93.06 86 ASN A CA 1
ATOM 670 C C . ASN A 1 86 ? -15.376 8.741 25.296 1.00 93.06 86 ASN A C 1
ATOM 672 O O . ASN A 1 86 ? -16.216 8.211 26.017 1.00 93.06 86 ASN A O 1
ATOM 676 N N . ARG A 1 87 ? -15.359 8.581 23.965 1.00 92.88 87 ARG A N 1
ATOM 677 C CA . ARG A 1 87 ? -16.351 7.748 23.263 1.00 92.88 87 ARG A CA 1
ATOM 678 C C . ARG A 1 87 ? -16.323 6.293 23.722 1.00 92.88 87 ARG A C 1
ATOM 680 O O . ARG A 1 87 ? -17.378 5.687 23.876 1.00 92.88 87 ARG A O 1
ATOM 687 N N . LEU A 1 88 ? -15.133 5.734 23.949 1.00 93.19 88 LEU A N 1
ATOM 688 C CA . LEU A 1 88 ? -14.996 4.372 24.463 1.00 93.19 88 LEU A CA 1
ATOM 689 C C . LEU A 1 88 ? -15.608 4.248 25.865 1.00 93.19 88 LEU A C 1
ATOM 691 O O . LEU A 1 88 ? -16.424 3.364 26.096 1.00 93.19 88 LEU A O 1
ATOM 695 N N . ASN A 1 89 ? -15.283 5.179 26.766 1.00 92.88 89 ASN A N 1
ATOM 696 C CA . ASN A 1 89 ? -15.840 5.212 28.119 1.00 92.88 89 ASN A CA 1
ATOM 697 C C . ASN A 1 89 ? -17.367 5.393 28.126 1.00 92.88 89 ASN A C 1
ATOM 699 O O . ASN A 1 89 ? -18.044 4.859 29.000 1.00 92.88 89 ASN A O 1
ATOM 703 N N . GLU A 1 90 ? -17.918 6.183 27.203 1.00 94.88 90 GLU A N 1
ATOM 704 C CA . GLU A 1 90 ? -19.368 6.347 27.045 1.00 94.88 90 GLU A CA 1
ATOM 705 C C . GLU A 1 90 ? -20.024 5.031 26.624 1.00 94.88 90 GLU A C 1
ATOM 707 O O . GLU A 1 90 ? -20.948 4.580 27.297 1.00 94.88 90 GLU A O 1
ATOM 712 N N . ALA A 1 91 ? -19.486 4.362 25.601 1.00 93.56 91 ALA A N 1
ATOM 713 C CA . ALA A 1 91 ? -19.984 3.061 25.158 1.00 93.56 91 ALA A CA 1
ATOM 714 C C . ALA A 1 91 ? -19.878 1.985 26.257 1.00 93.56 91 ALA A C 1
ATOM 716 O O . ALA A 1 91 ? -20.807 1.206 26.465 1.00 93.56 91 ALA A O 1
ATOM 717 N N . GLU A 1 92 ? -18.773 1.956 27.009 1.00 93.94 92 GLU A N 1
ATOM 718 C CA . GLU A 1 92 ? -18.606 1.040 28.144 1.00 93.94 92 GLU A CA 1
ATOM 719 C C . GLU A 1 92 ? -19.626 1.307 29.259 1.00 93.94 92 GLU A C 1
ATOM 721 O O . GLU A 1 92 ? -20.168 0.364 29.837 1.00 93.94 92 GLU A O 1
ATOM 726 N N . LYS A 1 93 ? -19.928 2.579 29.549 1.00 94.25 93 LYS A N 1
ATOM 727 C CA . LYS A 1 93 ? -20.954 2.952 30.534 1.00 94.25 93 LYS A CA 1
ATOM 728 C C . LYS A 1 93 ? -22.354 2.563 30.086 1.00 94.25 93 LYS A C 1
ATOM 730 O O . LYS A 1 93 ? -23.130 2.113 30.921 1.00 94.25 93 LYS A O 1
ATOM 735 N N . GLU A 1 94 ? -22.682 2.734 28.808 1.00 94.31 94 GLU A N 1
ATOM 736 C CA . GLU A 1 94 ? -23.973 2.305 28.259 1.00 94.31 94 GLU A CA 1
ATOM 737 C C . GLU A 1 94 ? -24.172 0.800 28.455 1.00 94.31 94 GLU A C 1
ATOM 739 O O . GLU A 1 94 ? -25.172 0.387 29.042 1.00 94.31 94 GLU A O 1
ATOM 744 N N . ILE A 1 95 ? -23.172 -0.004 28.081 1.00 92.44 95 ILE A N 1
ATOM 745 C CA . ILE A 1 95 ? -23.192 -1.461 28.270 1.00 92.44 95 ILE A CA 1
ATOM 746 C C . ILE A 1 95 ? -23.299 -1.822 29.757 1.00 92.44 95 ILE A C 1
ATOM 748 O O . ILE A 1 95 ? -24.069 -2.708 30.131 1.00 92.44 95 ILE A O 1
ATOM 752 N N . PHE A 1 96 ? -22.537 -1.147 30.622 1.00 90.81 96 PHE A N 1
ATOM 753 C CA . PHE A 1 96 ? -22.585 -1.386 32.064 1.00 90.81 96 PHE A CA 1
ATOM 754 C C . PHE A 1 96 ? -23.976 -1.106 32.645 1.00 90.81 96 PHE A C 1
ATOM 756 O O . PHE A 1 96 ? -24.496 -1.923 33.403 1.00 90.81 96 PHE A O 1
ATOM 763 N N . ASN A 1 97 ? -24.593 0.013 32.265 1.00 92.25 97 ASN A N 1
ATOM 764 C CA . ASN A 1 97 ? -25.921 0.389 32.740 1.00 92.25 97 ASN A CA 1
ATOM 765 C C . ASN A 1 97 ? -26.993 -0.600 32.263 1.00 92.25 97 ASN A C 1
ATOM 767 O O . ASN A 1 97 ? -27.816 -1.022 33.069 1.00 92.25 97 ASN A O 1
ATOM 771 N N . GLU A 1 98 ? -26.949 -1.027 30.998 1.00 91.44 98 GLU A N 1
ATOM 772 C CA . GLU A 1 98 ? -27.878 -2.035 30.466 1.00 91.44 98 GLU A CA 1
ATOM 773 C C . GLU A 1 98 ? -27.749 -3.372 31.221 1.00 91.44 98 GLU A C 1
ATOM 775 O O . GLU A 1 98 ? -28.746 -3.999 31.589 1.00 91.44 98 GLU A O 1
ATOM 780 N N . HIS A 1 99 ? -26.516 -3.787 31.529 1.00 87.19 99 HIS A N 1
ATOM 781 C CA . HIS A 1 99 ? -26.263 -4.968 32.352 1.00 87.19 99 HIS A CA 1
ATOM 782 C C . HIS A 1 99 ? -26.797 -4.826 33.784 1.00 87.19 99 HIS A C 1
ATOM 784 O O . HIS A 1 99 ? -27.370 -5.782 34.312 1.00 87.19 99 HIS A O 1
ATOM 790 N N . GLU A 1 100 ? -26.609 -3.669 34.421 1.00 87.56 100 GLU A N 1
ATOM 791 C CA . GLU A 1 100 ? -27.128 -3.402 35.766 1.00 87.56 100 GLU A CA 1
ATOM 792 C C . GLU A 1 100 ? -28.660 -3.423 35.791 1.00 87.56 100 GLU A C 1
ATOM 794 O O . GLU A 1 100 ? -29.232 -4.137 36.613 1.00 87.56 100 GLU A O 1
ATOM 799 N N . GLU A 1 101 ? -29.329 -2.749 34.852 1.00 90.81 101 GLU A N 1
ATOM 800 C CA . GLU A 1 101 ? -30.796 -2.744 34.746 1.00 90.81 101 GLU A CA 1
ATOM 801 C C . GLU A 1 101 ? -31.366 -4.157 34.538 1.00 90.81 101 GLU A C 1
ATOM 803 O O . GLU A 1 101 ? -32.346 -4.556 35.182 1.00 90.81 101 GLU A O 1
ATOM 808 N N . ALA A 1 102 ? -30.728 -4.962 33.684 1.00 87.94 102 ALA A N 1
ATOM 809 C CA . ALA A 1 102 ? -31.121 -6.352 33.472 1.00 87.94 102 ALA A CA 1
ATOM 810 C C . ALA A 1 102 ? -30.972 -7.193 34.753 1.00 87.94 102 ALA A C 1
ATOM 812 O O . ALA A 1 102 ? -31.848 -8.001 35.079 1.00 87.94 102 ALA A O 1
ATOM 813 N N . LEU A 1 103 ? -29.887 -6.993 35.510 1.00 85.56 103 LEU A N 1
ATOM 814 C CA . LEU A 1 103 ? -29.652 -7.684 36.780 1.00 85.56 103 LEU A CA 1
ATOM 815 C C . LEU A 1 103 ? -30.617 -7.239 37.880 1.00 85.56 103 LEU A C 1
ATOM 817 O O . LEU A 1 103 ? -31.063 -8.080 38.662 1.00 85.56 103 LEU A O 1
ATOM 821 N N . GLU A 1 104 ? -30.943 -5.951 37.955 1.00 86.38 104 GLU A N 1
ATOM 822 C CA . GLU A 1 104 ? -31.944 -5.433 38.888 1.00 86.38 104 GLU A CA 1
ATOM 823 C C . GLU A 1 104 ? -33.319 -6.038 38.604 1.00 86.38 104 GLU A C 1
ATOM 825 O O . GLU A 1 104 ? -33.983 -6.521 39.526 1.00 86.38 104 GLU A O 1
ATOM 830 N N . THR A 1 105 ? -33.704 -6.105 37.328 1.00 87.25 105 THR A N 1
ATOM 831 C CA . THR A 1 105 ? -34.959 -6.731 36.892 1.00 87.25 105 THR A CA 1
ATOM 832 C C . THR A 1 105 ? -35.003 -8.212 37.281 1.00 87.25 105 THR A C 1
ATOM 834 O O . THR A 1 105 ? -35.950 -8.661 37.931 1.00 87.25 105 THR A O 1
ATOM 837 N N . LEU A 1 106 ? -33.941 -8.968 36.980 1.00 86.75 106 LEU A N 1
ATOM 838 C CA . LEU A 1 106 ? -33.798 -10.376 37.375 1.00 86.75 106 LEU A CA 1
ATOM 839 C C . LEU A 1 106 ? -33.855 -10.571 38.897 1.00 86.75 106 LEU A C 1
ATOM 841 O O . LEU A 1 106 ? -34.510 -11.493 39.387 1.00 86.75 106 LEU A O 1
ATOM 845 N N . GLY A 1 107 ? -33.184 -9.707 39.659 1.00 84.19 107 GLY A N 1
ATOM 846 C CA . GLY A 1 107 ? -33.183 -9.749 41.119 1.00 84.19 107 GLY A CA 1
ATOM 847 C C . GLY A 1 107 ? -34.563 -9.468 41.718 1.00 84.19 107 GLY A C 1
ATOM 848 O O . GLY A 1 107 ? -34.968 -10.130 42.678 1.00 84.19 107 GLY A O 1
ATOM 849 N N . ALA A 1 108 ? -35.308 -8.522 41.141 1.00 84.69 108 ALA A N 1
ATOM 850 C CA . ALA A 1 108 ? -36.680 -8.227 41.538 1.00 84.69 108 ALA A CA 1
ATOM 851 C C . ALA A 1 108 ? -37.608 -9.425 41.275 1.00 84.69 108 ALA A C 1
ATOM 853 O O . ALA A 1 108 ? -38.353 -9.834 42.170 1.00 84.69 108 ALA A O 1
ATOM 854 N N . GLU A 1 109 ? -37.514 -10.050 40.098 1.00 84.81 109 GLU A N 1
ATOM 855 C CA . GLU A 1 109 ? -38.279 -11.258 39.770 1.00 84.81 109 GLU A CA 1
ATOM 856 C C . GLU A 1 109 ? -37.940 -12.432 40.698 1.00 84.81 109 GLU A C 1
ATOM 858 O O . GLU A 1 109 ? -38.844 -13.098 41.208 1.00 84.81 109 GLU A O 1
ATOM 863 N N . ALA A 1 110 ? -36.657 -12.665 40.980 1.00 84.50 110 ALA A N 1
ATOM 864 C CA . ALA A 1 110 ? -36.219 -13.714 41.897 1.00 84.50 110 ALA A CA 1
ATOM 865 C C . ALA A 1 110 ? -36.813 -13.519 43.302 1.00 84.50 110 ALA A C 1
ATOM 867 O O . ALA A 1 110 ? -37.395 -14.460 43.853 1.00 84.50 110 ALA A O 1
ATOM 868 N N . LYS A 1 111 ? -36.785 -12.285 43.835 1.00 83.06 111 LYS A N 1
ATOM 869 C CA . LYS A 1 111 ? -37.374 -11.954 45.145 1.00 83.06 111 LYS A CA 1
ATOM 870 C C . LYS A 1 111 ? -38.869 -12.248 45.206 1.00 83.06 111 LYS A C 1
ATOM 872 O O . LYS A 1 111 ? -39.328 -12.815 46.196 1.00 83.06 111 LYS A O 1
ATOM 877 N N . THR A 1 112 ? -39.631 -11.931 44.153 1.00 86.12 112 THR A N 1
ATOM 878 C CA . THR A 1 112 ? -41.072 -12.265 44.109 1.00 86.12 112 THR A CA 1
ATOM 879 C C . THR A 1 112 ? -41.341 -13.770 44.160 1.00 86.12 112 THR A C 1
ATOM 881 O O . THR A 1 112 ? -42.409 -14.190 44.600 1.00 86.12 112 THR A O 1
ATOM 884 N N . ARG A 1 113 ? -40.365 -14.590 43.757 1.00 84.62 113 ARG A N 1
ATOM 885 C CA . ARG A 1 113 ? -40.434 -16.056 43.768 1.00 84.62 113 ARG A CA 1
ATOM 886 C C . ARG A 1 113 ? -39.738 -16.689 44.981 1.00 84.62 113 ARG A C 1
ATOM 888 O O . ARG A 1 113 ? -39.605 -17.908 45.021 1.00 84.62 113 ARG A O 1
ATOM 895 N N . GLY A 1 114 ? -39.306 -15.890 45.962 1.00 79.31 114 GLY A N 1
ATOM 896 C CA . GLY A 1 114 ? -38.630 -16.370 47.174 1.00 79.31 114 GLY A CA 1
ATOM 897 C C . GLY A 1 114 ? -37.170 -16.793 46.973 1.00 79.31 114 GLY A C 1
ATOM 898 O O . GLY A 1 114 ? -36.633 -17.507 47.815 1.00 79.31 114 GLY A O 1
ATOM 899 N N . MET A 1 115 ? -36.537 -16.379 45.872 1.00 77.69 115 MET A N 1
ATOM 900 C CA . MET A 1 115 ? -35.123 -16.619 45.564 1.00 77.69 115 MET A CA 1
ATOM 901 C C . MET A 1 115 ? -34.313 -15.324 45.745 1.00 77.69 115 MET A C 1
ATOM 903 O O . MET A 1 115 ? -34.824 -14.230 45.504 1.00 77.69 115 MET A O 1
ATOM 907 N N . GLU A 1 116 ? -33.048 -15.428 46.158 1.00 75.38 116 GLU A N 1
ATOM 908 C CA . GLU A 1 116 ? -32.161 -14.277 46.374 1.00 75.38 116 GLU 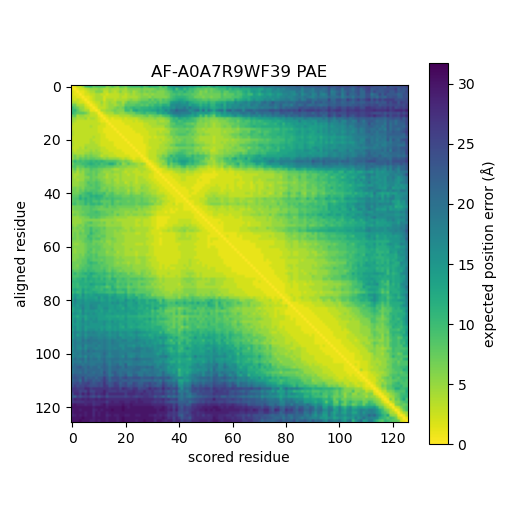A CA 1
ATOM 909 C C . GLU A 1 116 ? -30.940 -14.354 45.453 1.00 75.38 116 GLU A C 1
ATOM 911 O O . GLU A 1 116 ? -30.231 -15.354 45.425 1.00 75.38 116 GLU A O 1
ATOM 916 N N . LEU A 1 117 ? -30.700 -13.291 44.681 1.00 73.19 117 LEU A N 1
ATOM 917 C CA . LEU A 1 117 ? -29.615 -13.231 43.703 1.00 73.19 117 LEU A CA 1
ATOM 918 C C . LEU A 1 117 ? -28.300 -12.817 44.386 1.00 73.19 117 LEU A C 1
ATOM 920 O O . LEU A 1 117 ? -28.189 -11.689 44.868 1.00 73.19 117 LEU A O 1
ATOM 924 N N . ILE A 1 118 ? -27.284 -13.688 44.396 1.00 68.62 118 ILE A N 1
ATOM 925 C CA . ILE A 1 118 ? -25.975 -13.392 45.006 1.00 68.62 118 ILE A CA 1
ATOM 926 C C . ILE A 1 118 ? -24.944 -13.080 43.913 1.00 68.62 118 ILE A C 1
ATOM 928 O O . ILE A 1 118 ? -24.598 -13.931 43.089 1.00 68.62 118 ILE A O 1
ATOM 932 N N . ARG A 1 119 ? -24.399 -11.856 43.927 1.00 60.97 119 ARG A N 1
ATOM 933 C CA . ARG A 1 119 ? -23.316 -11.449 43.016 1.00 60.97 119 ARG A CA 1
ATOM 934 C C . ARG A 1 119 ? -21.977 -12.026 43.477 1.00 60.97 119 ARG A C 1
ATOM 936 O O . ARG A 1 119 ? -21.558 -11.798 44.611 1.00 60.97 119 ARG A O 1
ATOM 943 N N . ARG A 1 120 ? -21.272 -12.731 42.588 1.00 61.28 120 ARG A N 1
ATOM 944 C CA . ARG A 1 120 ? -19.867 -13.121 42.775 1.00 61.28 120 ARG A CA 1
ATOM 945 C C . ARG A 1 120 ? -18.975 -12.344 41.798 1.00 61.28 120 ARG A C 1
ATOM 947 O O . ARG A 1 120 ? -19.431 -12.015 40.707 1.00 61.28 120 ARG A O 1
ATOM 954 N N . PRO A 1 121 ? -17.691 -12.101 42.127 1.00 51.16 121 PRO A N 1
ATOM 955 C CA . PRO A 1 121 ? -16.763 -11.371 41.253 1.00 51.16 121 PRO A CA 1
ATOM 956 C C . PRO A 1 121 ? -16.576 -11.982 39.852 1.00 51.16 121 PRO A C 1
ATOM 958 O O . PRO A 1 121 ? -16.098 -11.306 38.952 1.00 51.16 121 PRO A O 1
ATOM 961 N N . THR A 1 122 ? -16.933 -13.256 39.666 1.00 54.62 122 THR A N 1
ATOM 962 C CA . THR A 1 122 ? -16.811 -14.000 38.402 1.00 54.62 122 THR A CA 1
ATOM 963 C C . THR A 1 122 ? -18.157 -14.360 37.760 1.00 54.62 122 THR A C 1
ATOM 965 O O . THR A 1 122 ? -18.176 -15.134 36.806 1.00 54.62 122 THR A O 1
ATOM 968 N N . GLY A 1 123 ? -19.284 -13.831 38.254 1.00 56.81 123 GLY A N 1
ATOM 969 C CA . GLY A 1 123 ? -20.600 -14.057 37.651 1.00 56.81 123 GLY A CA 1
ATOM 970 C C . GLY A 1 123 ? -21.760 -14.125 38.645 1.00 56.81 123 GLY A C 1
ATOM 971 O O . GLY A 1 123 ? -21.613 -13.889 39.846 1.00 56.81 123 GLY A O 1
ATOM 972 N N . VAL A 1 124 ? -22.937 -14.462 38.119 1.00 54.31 124 VAL A N 1
ATOM 973 C CA . VAL A 1 124 ? -24.185 -14.586 38.881 1.00 54.31 124 VAL A CA 1
ATOM 974 C C . VAL A 1 124 ? -24.413 -16.055 39.242 1.00 54.31 124 VAL A C 1
ATOM 976 O O . VAL A 1 124 ? -24.320 -16.921 38.373 1.00 54.31 124 VAL A O 1
ATOM 979 N N . ALA A 1 125 ? -24.700 -16.342 40.513 1.00 56.50 125 ALA A N 1
ATOM 980 C CA . ALA A 1 125 ? -25.152 -17.656 40.969 1.00 56.50 125 ALA A CA 1
ATOM 981 C C . ALA A 1 125 ? -26.559 -17.517 41.571 1.00 56.50 125 ALA A C 1
ATOM 983 O O . ALA A 1 125 ? -26.809 -16.564 42.314 1.00 56.50 125 ALA A O 1
ATOM 984 N N . LEU A 1 126 ? -27.451 -18.439 41.193 1.00 50.66 126 LEU A N 1
ATOM 985 C CA . LEU A 1 126 ? -28.824 -18.558 41.699 1.00 50.66 126 LEU A CA 1
ATOM 986 C C . LEU A 1 126 ? -28.861 -19.313 43.029 1.00 50.66 126 LEU A C 1
ATOM 988 O O . LEU A 1 126 ? -28.036 -20.245 43.191 1.00 50.66 126 LEU A O 1
#

InterPro domains:
  IPR027417 P-loop containing nucleoside triphosphate hydrolase [G3DSA:3.40.50.300] (1-122)
  IPR046844 Lon-like, helical domain [PF20437] (34-67)

Sequence (126 aa):
YNLYVLGPTGIGKQTTVQKYLEKHAKENGYSPSDWCYVNNFATPDKPKFLQLPAGMGKTLSADVEQLIEDIKTAIPAALESEEHRNRLNEAEKEIFNEHEEALETLGAEAKTRGMELIRRPTGVAL

Radius of gyration: 34.46 Å; Cα contacts (8 Å, |Δi|>4): 67; chains: 1; bounding box: 67×32×90 Å

Foldseek 3Di:
DDDDDDDDPPPCRVVVVVVVVVVVCVVVVPFAWDKDWDADPVCRVDTDIDTHGHPCNVVVVVVVVVVVVVCVPVVVVVCPDPVNVVVVVVVVVVVVVVVVVVVVVVQVVCVVVVHHWDDDPVGTDD

Organism: NCBI:txid2749911

Nearest PDB structures (foldseek):
  2wbl-assembly1_B  TM=2.931E-01  e=6.396E+00  Arabidopsis thaliana